Protein AF-A0A6B3I993-F1 (afdb_monomer)

Radius of gyration: 11.63 Å; Cα contacts (8 Å, |Δi|>4): 159; chains: 1; bounding box: 29×18×36 Å

Foldseek 3Di:
DFFLEDADPQNCVVCDVVVVVCVRNPVPPDQWFQAPQPRHIDGRRPARKAWEWEDEPPDIDIHIHGCVRDHHDYHYDD

Sequence (78 aa):
MPRMLDVSQDVRAEIGDDEADRLLVGDDTPGSYDCTSCRTPGDSDQERTSTVLFIGDETAVLAFAHATCIPSQVVKVA

Mean predicted aligned error: 3.23 Å

Structure (mmCIF, N/CA/C/O backbone):
data_AF-A0A6B3I993-F1
#
_entry.id   AF-A0A6B3I993-F1
#
loop_
_atom_site.group_PDB
_atom_site.id
_atom_site.type_symbol
_atom_site.label_atom_id
_atom_site.label_alt_id
_atom_site.label_comp_id
_atom_site.label_asym_id
_atom_site.label_entity_id
_atom_site.label_seq_id
_atom_site.pdbx_PDB_ins_code
_atom_site.Cartn_x
_atom_site.Cartn_y
_atom_site.Cartn_z
_atom_site.occupancy
_atom_site.B_iso_or_equiv
_atom_site.auth_seq_id
_atom_site.auth_comp_id
_atom_site.auth_asym_id
_atom_site.auth_atom_id
_atom_site.pdbx_PDB_model_num
ATOM 1 N N . MET A 1 1 ? 3.151 6.050 16.051 1.00 62.81 1 MET A N 1
ATOM 2 C CA . MET A 1 1 ? 2.948 4.599 16.275 1.00 62.81 1 MET A CA 1
ATOM 3 C C . MET A 1 1 ? 3.152 3.917 14.931 1.00 62.81 1 MET A C 1
ATOM 5 O O . MET A 1 1 ? 2.886 4.585 13.941 1.00 62.81 1 MET A O 1
ATOM 9 N N . PRO A 1 2 ? 3.653 2.671 14.872 1.00 71.12 2 PRO A N 1
ATOM 10 C CA . PRO A 1 2 ? 3.760 1.945 13.605 1.00 71.12 2 PRO A CA 1
ATOM 11 C C . PRO A 1 2 ? 2.378 1.830 12.959 1.00 71.12 2 PRO A C 1
ATOM 13 O O . PRO A 1 2 ? 1.404 1.578 13.675 1.00 71.12 2 PRO A O 1
ATOM 16 N N . ARG A 1 3 ? 2.289 2.018 11.641 1.00 82.88 3 ARG A 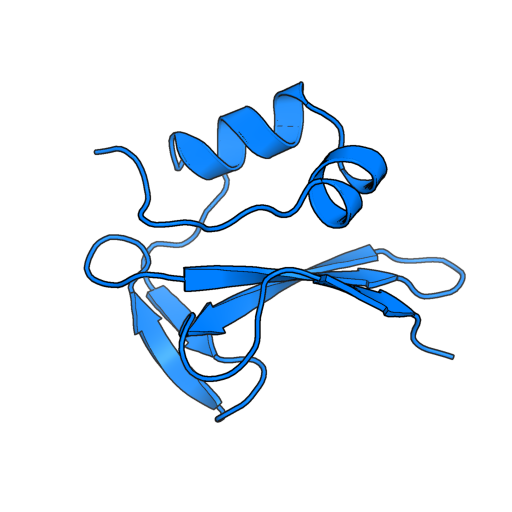N 1
ATOM 17 C CA . ARG A 1 3 ? 1.016 1.896 10.920 1.00 82.88 3 ARG A CA 1
ATOM 18 C C . ARG A 1 3 ? 0.605 0.430 10.840 1.00 82.88 3 ARG A C 1
ATOM 20 O O . ARG A 1 3 ? 1.451 -0.462 10.778 1.00 82.88 3 ARG A O 1
ATOM 27 N N . MET A 1 4 ? -0.696 0.163 10.782 1.00 91.19 4 MET A N 1
ATOM 28 C CA . MET A 1 4 ? -1.226 -1.195 10.620 1.00 91.19 4 MET A CA 1
ATOM 29 C C . MET A 1 4 ? -1.263 -1.611 9.140 1.00 91.19 4 MET A C 1
ATOM 31 O O . MET A 1 4 ? -2.283 -2.101 8.649 1.00 91.19 4 MET A O 1
ATOM 35 N N . LEU A 1 5 ? -0.157 -1.394 8.421 1.00 94.31 5 LEU A N 1
ATOM 36 C CA . LEU A 1 5 ? -0.053 -1.686 6.994 1.00 94.31 5 LEU A CA 1
ATOM 37 C C . LEU A 1 5 ? 0.408 -3.115 6.726 1.00 94.31 5 LEU A C 1
ATOM 39 O O . LEU A 1 5 ? 1.336 -3.621 7.355 1.00 94.31 5 LEU A O 1
ATOM 43 N N . ASP A 1 6 ? -0.209 -3.723 5.723 1.00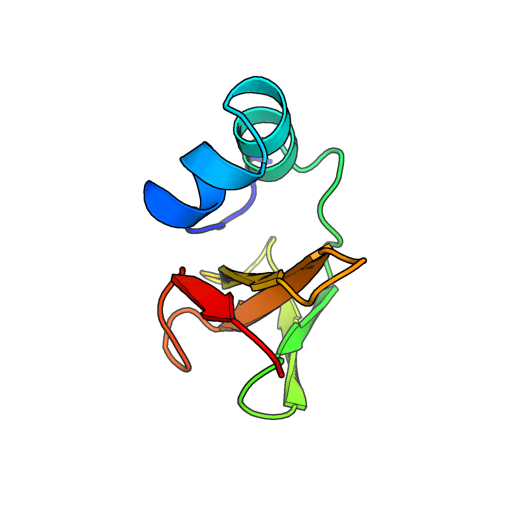 95.19 6 ASP A N 1
ATOM 44 C CA . ASP A 1 6 ? 0.277 -4.923 5.064 1.00 95.19 6 ASP A CA 1
ATOM 45 C C . ASP A 1 6 ? 0.964 -4.532 3.750 1.00 95.19 6 ASP A C 1
ATOM 47 O O . ASP A 1 6 ? 0.354 -3.904 2.872 1.00 95.19 6 ASP A O 1
ATOM 51 N N . VAL A 1 7 ? 2.245 -4.885 3.640 1.00 96.00 7 VAL A N 1
ATOM 52 C CA . VAL A 1 7 ? 3.087 -4.670 2.461 1.00 96.00 7 VAL A CA 1
ATOM 53 C C . VAL A 1 7 ? 3.595 -6.028 2.001 1.00 96.00 7 VAL A C 1
ATOM 55 O O . VAL A 1 7 ? 4.473 -6.628 2.624 1.00 96.00 7 VAL A O 1
ATOM 58 N N . SER A 1 8 ? 3.013 -6.524 0.912 1.00 97.31 8 SER A N 1
ATOM 59 C CA . SER A 1 8 ? 3.414 -7.786 0.295 1.00 97.31 8 SER A CA 1
ATOM 60 C C . SER A 1 8 ? 4.844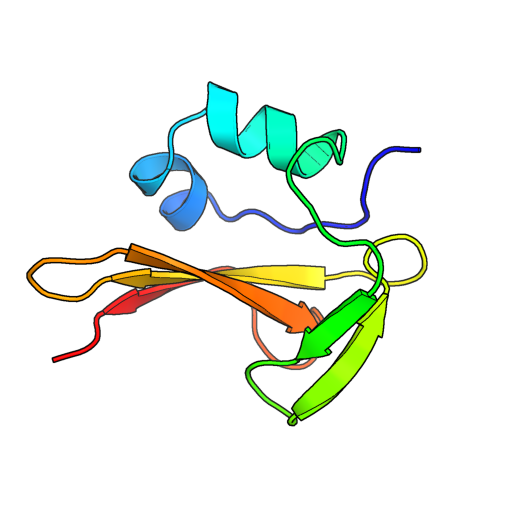 -7.719 -0.246 1.00 97.31 8 SER A C 1
ATOM 62 O O . SER A 1 8 ? 5.367 -6.647 -0.552 1.00 97.31 8 SER A O 1
ATOM 64 N N . GLN A 1 9 ? 5.471 -8.889 -0.399 1.00 97.19 9 GLN A N 1
ATOM 65 C CA . GLN A 1 9 ? 6.810 -9.001 -0.988 1.00 97.19 9 GLN A CA 1
ATOM 66 C C . GLN A 1 9 ? 6.856 -8.441 -2.412 1.00 97.19 9 GLN A C 1
ATOM 68 O O . GLN A 1 9 ? 7.832 -7.794 -2.769 1.00 97.19 9 GLN A O 1
ATOM 73 N N . ASP A 1 10 ? 5.786 -8.621 -3.190 1.00 97.19 10 ASP A N 1
ATOM 74 C CA . ASP A 1 10 ? 5.694 -8.076 -4.545 1.00 97.19 10 ASP A CA 1
ATOM 75 C C . ASP A 1 10 ? 5.677 -6.543 -4.517 1.00 97.19 10 ASP A C 1
ATOM 77 O O . ASP A 1 10 ? 6.455 -5.907 -5.217 1.00 97.19 10 ASP A O 1
ATOM 81 N N . VAL A 1 11 ? 4.856 -5.929 -3.654 1.00 97.31 11 VAL A N 1
ATOM 82 C CA . VAL A 1 11 ? 4.836 -4.463 -3.505 1.00 97.31 11 VAL A CA 1
ATOM 83 C C . VAL A 1 11 ? 6.196 -3.945 -3.030 1.00 97.31 11 VAL A C 1
ATOM 85 O O . VAL A 1 11 ? 6.698 -2.971 -3.583 1.00 97.31 11 VAL A O 1
ATOM 88 N N . ARG A 1 12 ? 6.815 -4.615 -2.049 1.00 96.38 12 ARG A N 1
ATOM 89 C CA . ARG A 1 12 ? 8.146 -4.274 -1.522 1.00 96.38 12 ARG A CA 1
ATOM 90 C C . ARG A 1 12 ? 9.237 -4.377 -2.591 1.00 96.38 12 ARG A C 1
ATOM 92 O O . ARG A 1 12 ? 10.108 -3.518 -2.634 1.00 96.38 12 ARG A O 1
ATOM 99 N N . ALA A 1 13 ? 9.182 -5.381 -3.462 1.00 96.38 13 ALA A N 1
ATOM 100 C CA . ALA A 1 13 ? 10.135 -5.535 -4.557 1.00 96.38 13 ALA A CA 1
ATOM 101 C C . ALA A 1 13 ? 10.042 -4.391 -5.582 1.00 96.38 13 ALA A C 1
ATOM 103 O O . ALA A 1 13 ? 11.064 -3.994 -6.136 1.00 96.38 13 ALA A O 1
ATOM 104 N N . GLU A 1 14 ? 8.844 -3.849 -5.808 1.00 95.50 14 GLU A N 1
ATOM 105 C CA . GLU A 1 14 ? 8.618 -2.761 -6.767 1.00 95.50 14 GLU A CA 1
ATOM 106 C C . GLU A 1 14 ? 8.977 -1.376 -6.201 1.00 95.50 14 GLU A C 1
ATOM 108 O O . GLU A 1 14 ? 9.543 -0.553 -6.918 1.00 95.50 14 GLU A O 1
ATOM 113 N N . ILE A 1 15 ? 8.679 -1.1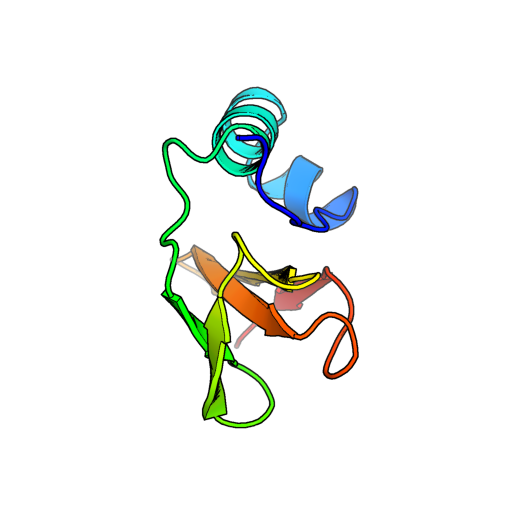03 -4.923 1.00 94.31 15 ILE A N 1
ATOM 114 C CA . ILE A 1 15 ? 8.973 0.208 -4.300 1.00 94.31 15 ILE A CA 1
ATOM 115 C C . ILE A 1 15 ? 10.352 0.274 -3.622 1.00 94.31 15 ILE A C 1
ATOM 117 O O . ILE A 1 15 ? 10.872 1.362 -3.392 1.00 94.31 15 ILE A O 1
ATOM 121 N N . GLY A 1 16 ? 10.957 -0.878 -3.322 1.00 95.69 16 GLY A N 1
ATOM 122 C CA . GLY A 1 16 ? 12.212 -1.000 -2.581 1.00 95.69 16 GLY A CA 1
ATOM 123 C C . GLY A 1 16 ? 12.030 -1.118 -1.061 1.00 95.69 16 GLY A C 1
ATOM 124 O O . GLY A 1 16 ? 11.053 -0.638 -0.485 1.00 95.69 16 GLY A O 1
ATOM 125 N N . ASP A 1 17 ? 13.003 -1.753 -0.397 1.00 94.44 17 ASP A N 1
ATOM 126 C CA . ASP A 1 17 ? 12.962 -2.020 1.051 1.00 94.44 17 ASP A CA 1
ATOM 127 C C . ASP A 1 17 ? 12.928 -0.740 1.897 1.00 94.44 17 ASP A C 1
ATOM 129 O O . ASP A 1 17 ? 12.115 -0.643 2.814 1.00 94.44 17 ASP A O 1
ATOM 133 N N . ASP A 1 18 ? 13.759 0.252 1.564 1.00 93.94 18 ASP A N 1
ATOM 134 C CA . ASP A 1 18 ? 13.829 1.516 2.309 1.00 93.94 18 ASP A CA 1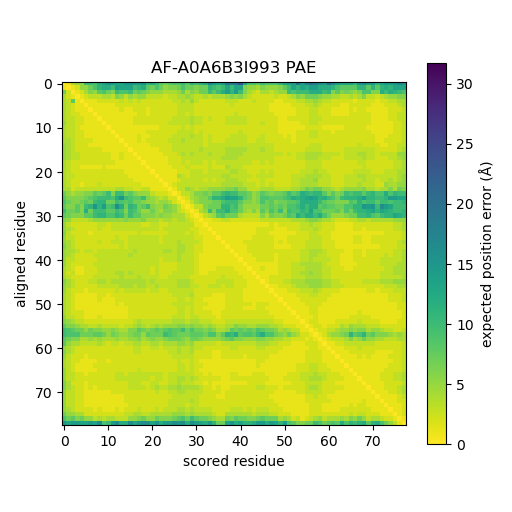
ATOM 135 C C . ASP A 1 18 ? 12.485 2.265 2.283 1.00 93.94 18 ASP A C 1
ATOM 137 O O . ASP A 1 18 ? 12.051 2.816 3.295 1.00 93.94 18 ASP A O 1
ATOM 141 N N . GLU A 1 19 ? 11.805 2.261 1.134 1.00 93.12 19 GLU A N 1
ATOM 142 C CA . GLU A 1 19 ? 10.498 2.901 0.968 1.00 93.12 19 GLU A CA 1
ATOM 143 C C . GLU A 1 19 ? 9.396 2.109 1.683 1.00 93.12 19 GLU A C 1
ATOM 145 O O . GLU A 1 19 ? 8.553 2.677 2.380 1.00 93.12 19 GLU A O 1
ATOM 150 N N . ALA A 1 20 ? 9.427 0.777 1.587 1.00 93.38 20 ALA A N 1
ATOM 151 C CA . ALA A 1 20 ? 8.508 -0.081 2.326 1.00 93.38 20 ALA A CA 1
ATOM 152 C C . ALA A 1 20 ? 8.632 0.125 3.845 1.00 93.38 20 ALA A C 1
ATOM 154 O O . ALA A 1 20 ? 7.621 0.179 4.548 1.00 93.38 20 ALA A O 1
ATOM 155 N N . ASP A 1 21 ? 9.851 0.274 4.359 1.00 92.56 21 ASP A N 1
ATOM 156 C CA . ASP A 1 21 ? 10.089 0.509 5.780 1.00 92.56 21 ASP A CA 1
ATOM 157 C C . ASP A 1 21 ? 9.593 1.900 6.219 1.00 92.56 21 ASP A C 1
ATOM 159 O O . ASP A 1 21 ? 8.990 2.018 7.291 1.00 92.56 21 ASP A O 1
ATOM 163 N N . ARG A 1 22 ? 9.736 2.934 5.374 1.00 90.44 22 ARG A N 1
ATOM 164 C CA . ARG A 1 22 ? 9.159 4.276 5.608 1.00 90.44 22 ARG A CA 1
ATOM 165 C C . ARG A 1 22 ? 7.637 4.267 5.710 1.00 90.44 22 ARG A C 1
ATOM 167 O O . ARG A 1 22 ? 7.067 4.910 6.597 1.00 90.44 22 ARG A O 1
ATOM 174 N N . LEU A 1 23 ? 6.970 3.490 4.858 1.00 90.19 23 LEU A N 1
ATOM 175 C CA . LEU A 1 23 ? 5.522 3.295 4.942 1.00 90.19 23 LEU A CA 1
ATOM 176 C C . LEU A 1 23 ? 5.124 2.628 6.265 1.00 90.19 23 LEU A C 1
ATOM 178 O O . LEU A 1 23 ? 4.179 3.051 6.925 1.00 90.19 23 LEU A O 1
ATOM 182 N N . LEU A 1 24 ? 5.862 1.608 6.703 1.00 88.12 24 LEU A N 1
ATOM 183 C CA . LEU A 1 24 ? 5.545 0.888 7.941 1.00 88.12 24 LEU A CA 1
ATOM 184 C C . LEU A 1 24 ? 5.703 1.764 9.197 1.00 88.12 24 LEU A C 1
ATOM 186 O O . LEU A 1 24 ? 4.925 1.629 10.149 1.00 88.12 24 LEU A O 1
ATOM 190 N N . VAL A 1 25 ? 6.671 2.687 9.208 1.00 87.69 25 VAL A N 1
ATOM 191 C CA . VAL A 1 25 ? 6.833 3.653 10.312 1.00 87.69 25 VAL A CA 1
ATOM 192 C C . VAL A 1 25 ? 5.857 4.828 10.230 1.00 87.69 25 VAL A C 1
ATOM 194 O O . VAL A 1 25 ? 5.596 5.465 11.253 1.00 87.69 25 VAL A O 1
ATOM 197 N N . GLY A 1 26 ? 5.249 5.051 9.061 1.00 78.38 26 GLY A N 1
ATOM 198 C CA . GLY A 1 26 ? 4.178 6.018 8.858 1.00 78.38 26 GLY A CA 1
ATOM 199 C C . GLY A 1 26 ? 4.616 7.401 8.395 1.00 78.38 26 GLY A C 1
ATOM 200 O O . GLY A 1 26 ? 3.804 8.322 8.520 1.00 78.38 26 GLY A O 1
ATOM 201 N N . ASP A 1 27 ? 5.844 7.533 7.886 1.00 77.44 27 ASP A N 1
ATOM 202 C CA . ASP A 1 27 ? 6.394 8.798 7.379 1.00 77.44 27 ASP A CA 1
ATOM 203 C C . ASP A 1 27 ? 5.710 9.215 6.066 1.00 77.44 27 ASP A C 1
ATOM 205 O O . ASP A 1 27 ? 5.333 10.375 5.911 1.00 77.44 27 ASP A O 1
ATOM 209 N N . ASP A 1 28 ? 5.451 8.251 5.177 1.00 74.75 28 ASP A N 1
ATOM 210 C CA . ASP A 1 28 ? 4.858 8.485 3.850 1.00 74.75 28 ASP A CA 1
ATOM 211 C C . ASP A 1 28 ? 3.410 7.972 3.732 1.00 74.75 28 ASP A C 1
ATOM 213 O O . ASP A 1 28 ? 2.828 7.915 2.647 1.00 74.75 28 ASP A O 1
ATOM 217 N N . THR A 1 29 ? 2.792 7.583 4.854 1.00 74.81 29 THR A N 1
ATOM 218 C CA . THR A 1 29 ? 1.427 7.033 4.865 1.00 74.81 29 THR A CA 1
ATOM 219 C C . THR A 1 29 ? 0.417 8.025 5.429 1.00 74.81 29 THR A C 1
ATOM 221 O O . THR A 1 29 ? 0.550 8.446 6.585 1.00 74.81 29 THR A O 1
ATOM 224 N N . PRO A 1 30 ? -0.646 8.366 4.681 1.00 74.94 30 PRO A N 1
ATOM 225 C CA . PRO A 1 30 ? -1.751 9.117 5.251 1.00 74.94 30 PRO A CA 1
ATOM 226 C C . PRO A 1 30 ? -2.466 8.286 6.330 1.00 74.94 30 PRO A C 1
ATOM 228 O O . PRO A 1 30 ? -2.665 7.080 6.174 1.00 74.94 30 PRO A O 1
ATOM 231 N N . GLY A 1 31 ? -2.870 8.945 7.423 1.00 82.06 31 GLY A N 1
ATOM 232 C CA . GLY A 1 31 ? -3.697 8.321 8.464 1.00 82.06 31 GLY A CA 1
ATOM 233 C C . GLY A 1 31 ? -5.022 7.841 7.870 1.00 82.06 31 GLY A C 1
ATOM 234 O O . GLY A 1 31 ? -5.265 6.644 7.787 1.00 82.06 31 GLY A O 1
ATOM 235 N N . SER A 1 32 ? -5.821 8.762 7.323 1.00 92.00 32 SER A N 1
ATOM 236 C CA . SER A 1 32 ? -7.070 8.439 6.622 1.00 92.00 32 SER A CA 1
ATOM 237 C C . SER A 1 32 ? -6.870 8.174 5.126 1.00 92.00 32 SER A C 1
ATOM 239 O O . SER A 1 32 ? -6.143 8.917 4.464 1.00 92.00 32 SER A O 1
ATOM 241 N N . TYR A 1 33 ? -7.603 7.217 4.565 1.00 93.81 33 TYR A N 1
ATOM 242 C CA . TYR A 1 33 ? -7.627 6.920 3.131 1.00 93.81 33 TYR A CA 1
ATOM 243 C C . TYR A 1 33 ? -9.042 6.574 2.651 1.00 93.81 33 TYR A C 1
ATOM 245 O O . TYR A 1 33 ? -9.882 6.144 3.437 1.00 93.81 33 TYR A O 1
ATOM 253 N N . ASP A 1 34 ? -9.297 6.704 1.349 1.00 96.56 34 ASP A N 1
ATOM 254 C CA . ASP A 1 34 ? -10.473 6.103 0.716 1.00 96.56 34 ASP A CA 1
ATOM 255 C C . ASP A 1 34 ? -10.092 4.726 0.182 1.00 96.56 34 ASP A C 1
ATOM 257 O O . ASP A 1 34 ? -9.217 4.614 -0.681 1.00 96.56 34 ASP A O 1
ATOM 261 N N . CYS A 1 35 ? -10.745 3.670 0.672 1.00 97.31 35 CYS A N 1
ATOM 262 C CA . CYS A 1 35 ? -10.457 2.309 0.235 1.00 97.31 35 CYS A CA 1
ATOM 263 C C . CYS A 1 35 ? -10.628 2.196 -1.287 1.00 97.31 35 CYS A C 1
ATOM 265 O O . CYS A 1 35 ? -11.713 2.442 -1.820 1.00 97.31 35 CYS A O 1
ATOM 267 N N . THR A 1 36 ? -9.573 1.793 -2.000 1.00 96.38 36 THR A N 1
ATOM 268 C CA . THR A 1 36 ? -9.614 1.703 -3.471 1.00 96.38 36 THR A CA 1
ATOM 269 C C . THR A 1 36 ? -10.628 0.662 -3.971 1.00 96.38 36 THR A C 1
ATOM 271 O O . THR A 1 36 ? -11.168 0.793 -5.064 1.00 96.38 36 THR A O 1
ATOM 274 N N . SER A 1 37 ? -10.959 -0.334 -3.136 1.00 96.69 37 SER A N 1
ATOM 275 C CA . SER A 1 37 ? -11.931 -1.386 -3.459 1.00 96.69 37 SER A CA 1
ATOM 276 C C . SER A 1 37 ? -13.384 -0.961 -3.202 1.00 96.69 37 SER A C 1
ATOM 278 O O . SER A 1 37 ? -14.194 -0.923 -4.125 1.00 96.69 37 SER A O 1
ATOM 280 N N . CYS A 1 38 ? -13.735 -0.611 -1.959 1.00 97.88 38 CYS A N 1
ATOM 281 C CA . CYS A 1 38 ? -15.127 -0.340 -1.572 1.00 97.88 38 CYS A CA 1
ATOM 282 C C . CYS A 1 38 ? -15.491 1.154 -1.525 1.00 97.88 38 CYS A C 1
ATOM 284 O O . CYS A 1 38 ? -16.644 1.488 -1.256 1.00 97.88 38 CYS A O 1
ATOM 286 N N . ARG A 1 39 ? -14.522 2.054 -1.756 1.00 97.31 39 ARG A N 1
ATOM 287 C CA . ARG A 1 39 ? -14.675 3.524 -1.737 1.00 97.31 39 ARG A CA 1
ATOM 288 C C . ARG A 1 39 ? -15.199 4.096 -0.412 1.00 97.31 39 ARG A C 1
ATOM 290 O O . ARG A 1 39 ? -15.659 5.231 -0.373 1.00 97.31 39 ARG A O 1
ATOM 297 N N . THR A 1 40 ? -15.129 3.316 0.665 1.00 97.69 40 THR A N 1
ATOM 298 C CA . THR A 1 40 ? -15.448 3.755 2.030 1.00 97.69 40 THR A CA 1
ATOM 299 C C . THR A 1 40 ? -14.167 4.246 2.718 1.00 97.69 40 THR A C 1
ATOM 301 O O . THR A 1 40 ? -13.106 3.670 2.452 1.00 97.69 40 THR A O 1
ATOM 304 N N . PRO A 1 41 ? -14.235 5.266 3.593 1.00 96.88 41 PRO A N 1
ATOM 305 C CA . PRO A 1 41 ? -13.073 5.720 4.351 1.00 96.88 41 PRO A CA 1
ATOM 306 C C . PRO A 1 41 ? -12.484 4.616 5.239 1.00 96.88 41 PRO A C 1
ATOM 308 O O . PRO A 1 41 ? -13.212 3.755 5.738 1.00 96.88 41 PRO A O 1
ATOM 311 N N . GLY A 1 42 ? -11.175 4.666 5.460 1.00 95.88 42 GLY A N 1
ATOM 312 C CA . GLY A 1 42 ? -10.455 3.865 6.448 1.00 95.88 42 GLY A CA 1
ATOM 313 C C . GLY A 1 42 ? -9.345 4.672 7.116 1.00 95.88 42 GLY A C 1
ATOM 314 O O . GLY A 1 42 ? -9.010 5.768 6.657 1.00 95.88 42 GLY A O 1
ATOM 315 N N . ASP A 1 43 ? -8.787 4.139 8.202 1.00 94.56 43 ASP A N 1
ATOM 316 C CA . ASP A 1 43 ? -7.697 4.777 8.952 1.00 94.56 43 ASP A CA 1
ATOM 317 C C . ASP A 1 43 ? -6.571 3.783 9.290 1.00 94.56 43 ASP A C 1
ATOM 319 O O . ASP A 1 43 ? -6.743 2.862 10.088 1.00 94.56 43 ASP A O 1
ATOM 323 N N . SER A 1 44 ? -5.388 3.982 8.709 1.00 92.94 44 SER A N 1
ATOM 324 C CA . SER A 1 44 ? -4.230 3.096 8.882 1.00 92.94 44 SER A CA 1
ATOM 325 C C . SER A 1 44 ? -3.629 3.111 10.297 1.00 92.94 44 SER A C 1
ATOM 327 O O . SER A 1 44 ? -2.837 2.221 10.628 1.00 92.94 44 SER A O 1
ATOM 329 N N . ASP A 1 45 ? -4.026 4.067 11.149 1.00 91.56 45 ASP A N 1
ATOM 330 C CA . ASP A 1 45 ? -3.709 4.072 12.583 1.00 91.56 45 ASP A CA 1
ATOM 331 C C . ASP A 1 45 ? -4.647 3.192 13.412 1.00 91.56 45 ASP A C 1
ATOM 333 O O . ASP A 1 45 ? -4.288 2.785 14.520 1.00 91.56 45 ASP A O 1
ATOM 337 N N . GLN A 1 46 ? -5.852 2.917 12.910 1.00 92.19 46 GLN A N 1
ATOM 338 C CA . GLN A 1 46 ? -6.918 2.266 13.676 1.00 92.19 46 GLN A CA 1
ATOM 339 C C . GLN A 1 46 ? -7.265 0.869 13.153 1.00 92.19 46 GLN A C 1
ATOM 341 O O . GLN A 1 46 ? -7.783 0.042 13.908 1.00 92.19 46 GLN A O 1
ATOM 346 N N . GLU A 1 47 ? -6.981 0.579 11.882 1.00 93.50 47 GLU A N 1
ATOM 347 C CA . GLU A 1 47 ? -7.348 -0.682 11.245 1.00 93.50 47 GLU A CA 1
ATOM 348 C C . GLU A 1 47 ? -6.294 -1.232 10.278 1.00 93.50 47 GLU A C 1
ATOM 350 O O . GLU A 1 47 ? -5.506 -0.511 9.660 1.00 93.50 47 GLU A O 1
ATOM 355 N N . ARG A 1 48 ? -6.311 -2.565 10.116 1.00 95.44 48 ARG A N 1
ATOM 356 C CA . ARG A 1 48 ? -5.427 -3.253 9.171 1.00 95.44 48 ARG A CA 1
ATOM 357 C C . ARG A 1 48 ? -5.730 -2.824 7.742 1.00 95.44 48 ARG A C 1
ATOM 359 O O . ARG A 1 48 ? -6.843 -3.004 7.250 1.00 95.44 48 ARG A O 1
ATOM 366 N N . THR A 1 49 ? -4.697 -2.338 7.073 1.00 96.56 49 THR A N 1
ATOM 367 C CA . THR A 1 49 ? -4.789 -1.690 5.771 1.00 96.56 49 THR A CA 1
ATOM 368 C C . THR A 1 49 ? -3.807 -2.344 4.807 1.00 96.56 49 THR A C 1
ATOM 370 O O . THR A 1 49 ? -2.623 -2.454 5.097 1.00 96.56 49 THR A O 1
ATOM 373 N N . SER A 1 50 ? -4.283 -2.791 3.655 1.00 97.38 50 SER A N 1
ATOM 374 C CA . SER A 1 50 ? -3.459 -3.369 2.599 1.00 97.38 50 SER A CA 1
ATOM 375 C C . SER A 1 50 ? -2.973 -2.299 1.628 1.00 97.38 50 SER A C 1
ATOM 377 O O . SER A 1 50 ? -3.742 -1.434 1.203 1.00 97.38 50 SER A O 1
ATOM 379 N N . THR A 1 51 ? -1.698 -2.386 1.251 1.00 96.75 51 THR A N 1
ATOM 380 C CA . THR A 1 51 ? -1.098 -1.561 0.194 1.00 96.75 51 THR A CA 1
ATOM 381 C C . THR A 1 51 ? -1.319 -2.178 -1.181 1.00 96.75 51 THR A C 1
ATOM 383 O O . THR A 1 51 ? -1.073 -3.367 -1.386 1.00 96.75 51 THR A O 1
ATOM 386 N N . VAL A 1 52 ? -1.768 -1.373 -2.137 1.00 97.69 52 VAL A N 1
ATOM 387 C CA . VAL A 1 52 ? -2.013 -1.800 -3.517 1.00 97.69 52 VAL A CA 1
ATOM 388 C C . VAL A 1 52 ? -1.214 -0.904 -4.441 1.00 97.69 52 VAL A C 1
ATOM 390 O O . VAL A 1 52 ? -1.458 0.300 -4.492 1.00 97.69 52 VAL A O 1
ATOM 393 N N . LEU A 1 53 ? -0.260 -1.485 -5.160 1.00 97.44 53 LEU A N 1
ATOM 394 C CA . LEU A 1 53 ? 0.567 -0.748 -6.103 1.00 97.44 53 LEU A CA 1
ATOM 395 C C . LEU A 1 53 ? 0.012 -0.923 -7.514 1.00 97.44 53 LEU A C 1
ATOM 397 O O . LEU A 1 53 ? 0.066 -2.015 -8.073 1.00 97.44 53 LEU A O 1
ATOM 401 N N . PHE A 1 54 ? -0.515 0.150 -8.091 1.00 96.94 54 PHE A N 1
ATOM 402 C CA . PHE A 1 54 ? -0.951 0.169 -9.482 1.00 96.94 54 PHE A CA 1
ATOM 403 C C . PHE A 1 54 ? 0.221 0.565 -10.373 1.00 96.94 54 PHE A C 1
ATOM 405 O O . PHE A 1 54 ? 0.758 1.654 -10.203 1.00 96.94 54 PHE A O 1
ATOM 412 N N . ILE A 1 55 ? 0.606 -0.293 -11.316 1.00 96.06 55 ILE A N 1
ATOM 413 C CA . ILE A 1 55 ? 1.695 -0.043 -12.270 1.00 96.06 55 ILE A CA 1
ATOM 414 C C . ILE A 1 55 ? 1.104 0.053 -13.674 1.00 96.06 55 ILE A C 1
ATOM 416 O O . ILE A 1 55 ? 0.534 -0.920 -14.169 1.00 96.06 55 ILE A O 1
ATOM 420 N N . GLY A 1 56 ? 1.237 1.219 -14.299 1.00 93.75 56 GLY A N 1
ATOM 421 C CA . GLY A 1 56 ? 1.009 1.431 -15.727 1.00 93.75 56 GLY A CA 1
ATOM 422 C C . GLY A 1 56 ? 2.325 1.600 -16.485 1.00 93.75 56 GLY A C 1
ATOM 423 O O . GLY A 1 56 ? 3.403 1.504 -15.901 1.00 93.75 56 GLY A O 1
ATOM 424 N N . ASP A 1 57 ? 2.237 1.896 -17.782 1.00 91.44 57 ASP A N 1
ATOM 425 C CA . ASP A 1 57 ? 3.416 1.969 -18.659 1.00 91.44 57 ASP A CA 1
ATOM 426 C C . ASP A 1 57 ? 4.434 3.046 -18.240 1.00 91.44 57 ASP A C 1
ATOM 428 O O . ASP A 1 57 ? 5.641 2.836 -18.346 1.00 91.44 57 ASP A O 1
ATOM 432 N N . GLU A 1 58 ? 3.960 4.192 -17.741 1.00 93.12 58 GLU A N 1
ATOM 433 C CA . GLU A 1 58 ? 4.814 5.336 -17.376 1.00 93.12 58 GLU A CA 1
ATOM 434 C C . GLU A 1 58 ? 4.695 5.750 -15.902 1.00 93.12 58 GLU A C 1
ATOM 436 O O . GLU A 1 58 ? 5.404 6.650 -15.451 1.00 93.12 58 GLU A O 1
ATOM 441 N N . THR A 1 59 ? 3.784 5.141 -15.134 1.00 91.94 59 THR A N 1
ATOM 442 C CA . THR A 1 59 ? 3.481 5.586 -13.764 1.00 91.94 59 THR A CA 1
ATOM 443 C C . THR A 1 59 ? 3.210 4.427 -12.820 1.00 91.94 59 THR A C 1
ATOM 445 O O . THR A 1 59 ? 2.626 3.419 -13.212 1.00 91.94 59 THR A O 1
ATOM 448 N N . ALA A 1 60 ? 3.589 4.608 -11.556 1.00 93.50 60 ALA A N 1
ATOM 449 C CA . ALA A 1 60 ? 3.202 3.739 -10.457 1.00 93.50 60 ALA A CA 1
ATOM 450 C C . ALA A 1 60 ? 2.495 4.570 -9.379 1.00 93.50 60 ALA A C 1
ATOM 452 O O . ALA A 1 60 ? 2.954 5.657 -9.027 1.00 93.50 60 ALA A O 1
ATOM 453 N N . VAL A 1 61 ? 1.368 4.074 -8.871 1.00 94.75 61 VAL A N 1
ATOM 454 C CA . VAL A 1 61 ? 0.563 4.749 -7.849 1.00 94.75 61 VAL A CA 1
ATOM 455 C C . VAL A 1 61 ? 0.312 3.791 -6.699 1.00 94.75 61 VAL A C 1
ATOM 457 O O . VAL A 1 61 ? -0.289 2.731 -6.878 1.00 94.75 61 VAL A O 1
ATOM 460 N N . LEU A 1 62 ? 0.744 4.185 -5.505 1.00 94.94 62 LEU A N 1
ATOM 461 C CA . LEU A 1 62 ? 0.437 3.471 -4.276 1.00 94.94 62 LEU A CA 1
ATOM 462 C C . LEU A 1 62 ? -0.937 3.902 -3.752 1.00 94.94 62 LEU A C 1
ATOM 464 O O . LEU A 1 62 ? -1.208 5.089 -3.576 1.00 94.94 62 LEU A O 1
ATOM 468 N N . ALA A 1 63 ? -1.797 2.928 -3.489 1.00 95.75 63 ALA A N 1
ATOM 469 C CA . ALA A 1 63 ? -3.117 3.123 -2.912 1.00 95.75 63 ALA A CA 1
ATOM 470 C C . ALA A 1 63 ?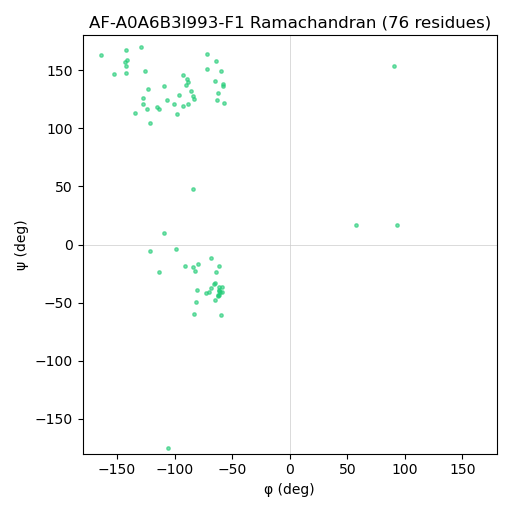 -3.333 2.195 -1.712 1.00 95.75 63 ALA A C 1
ATOM 472 O O . ALA A 1 63 ? -2.564 1.265 -1.464 1.00 95.75 63 ALA A O 1
ATOM 473 N N . PHE A 1 64 ? -4.426 2.433 -0.990 1.00 96.50 64 PHE A N 1
ATOM 474 C CA . PHE A 1 64 ? -4.749 1.727 0.244 1.00 96.50 64 PHE A CA 1
ATOM 475 C C . PHE A 1 64 ? -6.146 1.109 0.183 1.00 96.50 64 PHE A C 1
ATOM 477 O O . PHE A 1 64 ? -7.061 1.625 -0.469 1.00 96.50 64 PHE A O 1
ATOM 484 N N . ALA A 1 65 ? -6.312 -0.012 0.872 1.00 97.75 65 ALA A N 1
ATOM 485 C CA . ALA A 1 65 ? -7.589 -0.683 1.045 1.00 97.75 65 ALA A CA 1
ATOM 486 C C . ALA A 1 65 ? -7.699 -1.286 2.439 1.00 97.75 65 ALA A C 1
ATOM 488 O O . ALA A 1 65 ? -6.694 -1.639 3.048 1.00 97.75 65 ALA A O 1
ATOM 489 N N . HIS A 1 66 ? -8.924 -1.500 2.912 1.00 98.00 66 HIS A N 1
ATOM 490 C CA . HIS A 1 66 ? -9.135 -2.344 4.085 1.00 98.00 66 HIS A CA 1
ATOM 491 C C . HIS A 1 66 ? -8.568 -3.737 3.810 1.00 98.00 66 HIS A C 1
ATOM 493 O O . HIS A 1 66 ? -8.837 -4.308 2.749 1.00 98.00 66 HIS A O 1
ATOM 499 N N . ALA A 1 67 ? -7.856 -4.321 4.775 1.00 97.25 67 ALA A N 1
ATOM 500 C CA . ALA A 1 67 ? -7.254 -5.647 4.602 1.00 97.25 67 ALA A CA 1
ATOM 501 C C . ALA A 1 67 ? -8.286 -6.765 4.348 1.00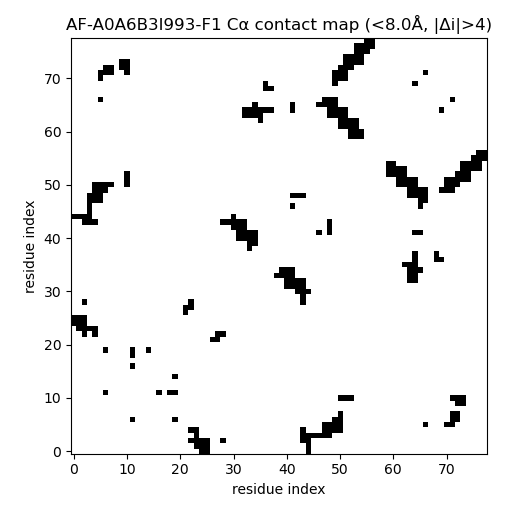 97.25 67 ALA A C 1
ATOM 503 O O . ALA A 1 67 ? -7.951 -7.840 3.859 1.00 97.25 67 ALA A O 1
ATOM 504 N N . THR A 1 68 ? -9.557 -6.524 4.680 1.00 97.06 68 THR A N 1
ATOM 505 C CA . THR A 1 68 ? -10.679 -7.432 4.399 1.00 97.06 68 THR A CA 1
ATOM 506 C C . THR A 1 68 ? -11.260 -7.269 2.995 1.00 97.06 68 THR A C 1
ATOM 508 O O . THR A 1 68 ? -11.947 -8.173 2.526 1.00 97.06 68 THR A O 1
ATOM 511 N N . CYS A 1 69 ? -11.018 -6.136 2.328 1.00 98.00 69 CYS A N 1
ATOM 512 C CA . CYS A 1 69 ? -11.542 -5.875 0.991 1.00 98.00 69 CYS A CA 1
ATOM 513 C C . CYS A 1 69 ? -10.678 -6.536 -0.080 1.00 98.00 69 CYS A C 1
ATOM 515 O O . CYS A 1 69 ? -11.212 -7.203 -0.962 1.00 98.00 69 CYS A O 1
ATOM 517 N N . ILE A 1 70 ? -9.361 -6.333 -0.011 1.00 97.12 70 ILE A N 1
ATOM 518 C CA . ILE A 1 70 ? -8.380 -6.898 -0.941 1.00 97.12 70 ILE A CA 1
ATOM 519 C C . ILE A 1 70 ? -7.024 -7.059 -0.240 1.00 97.12 70 ILE A C 1
ATOM 521 O O . ILE A 1 70 ? -6.694 -6.229 0.607 1.00 97.12 70 ILE A O 1
ATOM 525 N N . PRO A 1 71 ? -6.232 -8.090 -0.586 1.00 97.75 71 PRO A N 1
ATOM 526 C CA . PRO A 1 71 ? -4.888 -8.256 -0.042 1.00 97.75 71 PRO A CA 1
ATOM 527 C C . PRO A 1 71 ? -3.923 -7.218 -0.621 1.00 97.75 71 PRO A C 1
ATOM 529 O O . PRO A 1 71 ? -4.188 -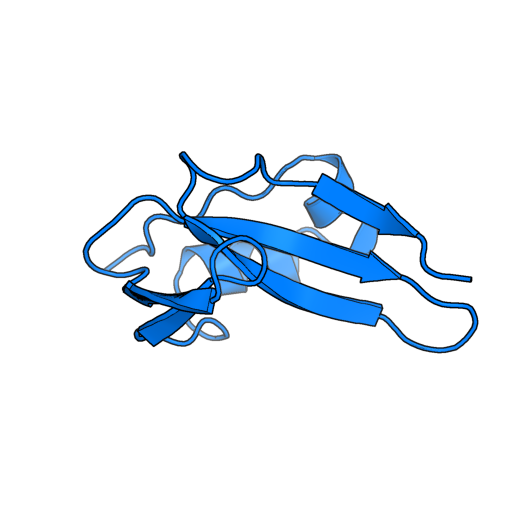6.630 -1.679 1.00 97.75 71 PRO A O 1
ATOM 532 N N . SER A 1 72 ? -2.771 -7.054 0.041 1.00 98.06 72 SER A N 1
ATOM 533 C CA . SER A 1 72 ? -1.668 -6.293 -0.542 1.00 98.06 72 SER A CA 1
ATOM 534 C C . SER A 1 72 ? -1.186 -6.973 -1.820 1.00 98.06 72 SER A C 1
ATOM 536 O O . SER A 1 72 ? -0.987 -8.188 -1.834 1.00 98.06 72 SER A O 1
ATOM 538 N N . GLN A 1 73 ? -1.049 -6.202 -2.898 1.00 98.06 73 GLN A N 1
ATOM 539 C CA . GLN A 1 73 ? -0.725 -6.739 -4.218 1.00 98.06 73 GLN A CA 1
ATOM 540 C C . GLN A 1 73 ? -0.251 -5.655 -5.187 1.00 98.06 73 GLN A C 1
ATOM 542 O O . GLN A 1 73 ? -0.528 -4.466 -5.009 1.00 98.06 73 GLN A O 1
ATOM 547 N N . VAL A 1 74 ? 0.392 -6.101 -6.263 1.00 97.94 74 VAL A N 1
ATOM 548 C CA . VAL A 1 74 ? 0.700 -5.283 -7.436 1.00 97.94 74 VAL A CA 1
ATOM 549 C C . VAL A 1 74 ? -0.375 -5.515 -8.498 1.00 97.94 74 VAL A C 1
ATOM 551 O O . VAL A 1 74 ? -0.666 -6.654 -8.862 1.00 97.94 74 VAL A O 1
ATOM 554 N N . VAL A 1 75 ? -0.958 -4.437 -9.017 1.00 97.12 75 VAL A N 1
ATOM 555 C CA . VAL A 1 75 ? -1.960 -4.462 -10.086 1.00 97.12 75 VAL A CA 1
ATOM 556 C C . VAL A 1 75 ? -1.382 -3.777 -11.315 1.00 97.12 75 VAL A C 1
ATOM 558 O O . VAL A 1 75 ? -1.091 -2.586 -11.291 1.00 97.12 75 VAL A O 1
ATOM 561 N N . LYS A 1 76 ? -1.249 -4.519 -12.415 1.00 95.50 76 LYS A N 1
ATOM 562 C CA . LYS A 1 76 ? -0.856 -3.940 -13.704 1.00 95.50 76 LYS A CA 1
ATOM 563 C C . LYS A 1 76 ? -2.083 -3.355 -14.395 1.00 95.50 76 LYS A C 1
ATOM 565 O O . LYS A 1 76 ? -3.071 -4.066 -14.578 1.00 95.50 76 LYS A O 1
ATOM 570 N N . VAL A 1 77 ? -2.019 -2.080 -14.758 1.00 91.50 77 VAL A N 1
ATOM 571 C CA . VAL A 1 77 ? -3.069 -1.366 -15.494 1.00 91.50 77 VAL A CA 1
ATOM 572 C C . VAL A 1 77 ? -2.585 -1.090 -16.917 1.00 91.50 77 VAL A C 1
ATOM 574 O O . VAL A 1 77 ? -1.422 -0.751 -17.113 1.00 91.50 77 VAL A O 1
ATOM 577 N N . ALA A 1 78 ? -3.465 -1.313 -17.893 1.00 80.12 78 ALA A N 1
ATOM 578 C CA . ALA A 1 78 ? -3.204 -1.188 -19.329 1.00 80.12 78 ALA A CA 1
ATOM 579 C C . ALA A 1 78 ? -3.983 -0.016 -19.933 1.00 80.12 78 ALA A C 1
ATOM 581 O O . ALA A 1 78 ? -5.022 0.358 -19.336 1.00 80.12 78 ALA A O 1
#

Solvent-accessible surface area (backbone atoms only — not comparable to full-atom values): 4365 Å² total; per-residue (Å²): 117,70,36,38,63,41,76,32,71,65,38,29,68,75,66,31,66,74,52,47,51,36,40,40,57,37,80,80,44,68,52,65,46,61,14,74,80,80,68,45,79,47,39,29,80,81,41,58,23,10,37,34,34,38,37,42,97,90,49,74,47,83,46,46,23,45,47,88,76,45,71,39,36,68,4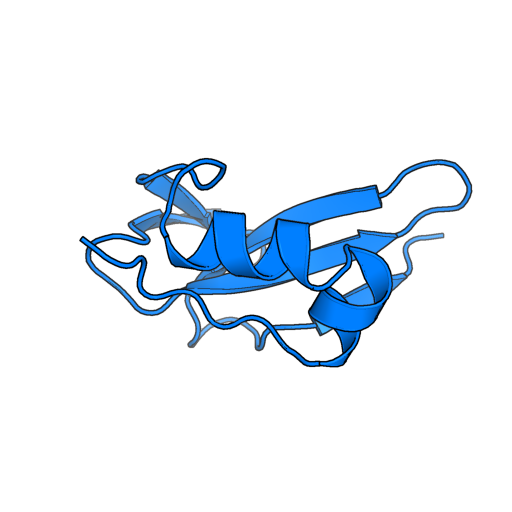3,81,53,133

Nearest PDB structures (foldseek):
  4f1s-assembly1_A  TM=7.760E-01  e=4.842E+00  Homo sapiens
  1mi0-assembly1_A  TM=4.561E-01  e=1.930E+00  Finegoldia magna ATCC 29328
  3hur-assembly1_A  TM=4.058E-01  e=1.389E+00  Oenococcus oeni PSU-1
  8ftb-assembly1_B  TM=6.476E-01  e=8.191E+00  Mus musculus

Secondary structure (DSSP, 8-state):
----EE--HHHHHHH-HHHHHHHHHTSS--SEEE-TTT--EEETTTS-EEEEEEE-SS-EEEEEEETTT--SEEEE--

pLDDT: mean 92.71, std 7.13, range [62.81, 98.06]